Protein AF-A0A1A8P4X5-F1 (afdb_monomer_lite)

Sequence (145 aa):
FTAIAEVLFGVREQLQNLQDQNNKYSSWDPSKLSASIAELNKFVLSLITKLLTNSLVVEKQPIMLNLPHRPLILKTMVRFKVTVRFLANLPVFNGLLKVKPVFDKDVEEAKPVSGFRLFDFTSDNSKVLDVDTPDGGLKAQFEHM

Organism: NCBI:txid451742

Radius of gyration: 22.05 Å; chains: 1; bounding box: 55×29×62 Å

pLDDT: mean 90.14, std 8.8, range [58.5, 98.44]

Structure (mmCIF, N/CA/C/O backbone):
data_AF-A0A1A8P4X5-F1
#
_entry.id   AF-A0A1A8P4X5-F1
#
loop_
_atom_site.group_PDB
_atom_site.id
_atom_site.type_symbol
_atom_site.label_atom_id
_atom_site.label_alt_id
_atom_site.label_comp_id
_atom_site.label_asym_id
_atom_site.label_entity_id
_atom_site.label_seq_id
_atom_site.pdbx_PDB_ins_code
_atom_site.Cartn_x
_atom_site.Cartn_y
_atom_site.Cartn_z
_atom_site.occupancy
_atom_site.B_iso_or_equiv
_atom_site.auth_seq_id
_atom_site.auth_comp_id
_atom_site.auth_asym_id
_atom_site.auth_atom_id
_atom_site.pdbx_PDB_model_num
ATOM 1 N N . PHE A 1 1 ? 1.096 -8.931 -6.912 1.00 95.69 1 PHE A N 1
ATOM 2 C CA . PHE A 1 1 ? 1.458 -7.506 -6.770 1.00 95.69 1 PHE A CA 1
ATOM 3 C C . PHE A 1 1 ? 2.964 -7.305 -6.839 1.00 95.69 1 PHE A C 1
ATOM 5 O O . PHE A 1 1 ? 3.395 -6.783 -7.855 1.00 95.69 1 PHE A O 1
ATOM 12 N N . THR A 1 2 ? 3.759 -7.777 -5.869 1.00 96.44 2 THR A N 1
ATOM 13 C CA . THR A 1 2 ? 5.234 -7.619 -5.865 1.00 96.44 2 THR A CA 1
ATOM 14 C C . THR A 1 2 ? 5.916 -8.011 -7.178 1.00 96.44 2 THR A C 1
ATOM 16 O O . THR A 1 2 ? 6.513 -7.147 -7.801 1.00 96.44 2 THR A O 1
ATOM 19 N N . ALA A 1 3 ? 5.733 -9.245 -7.665 1.00 97.50 3 ALA A N 1
ATOM 20 C CA . ALA A 1 3 ? 6.374 -9.701 -8.906 1.00 97.50 3 ALA A CA 1
ATOM 21 C C . ALA A 1 3 ? 6.054 -8.814 -10.127 1.00 97.50 3 ALA A C 1
ATOM 23 O O . ALA A 1 3 ? 6.915 -8.525 -10.949 1.00 97.50 3 ALA A O 1
ATOM 24 N N . ILE A 1 4 ? 4.812 -8.326 -10.235 1.00 97.81 4 ILE A N 1
ATOM 25 C CA . ILE A 1 4 ? 4.415 -7.414 -11.319 1.00 97.81 4 ILE A CA 1
ATOM 26 C C . ILE A 1 4 ? 5.093 -6.050 -11.140 1.00 97.81 4 ILE A C 1
ATOM 28 O O . ILE A 1 4 ? 5.515 -5.450 -12.124 1.00 97.81 4 ILE A O 1
ATOM 32 N N . ALA A 1 5 ? 5.217 -5.564 -9.900 1.00 97.56 5 ALA A N 1
ATOM 33 C CA . ALA A 1 5 ? 5.927 -4.323 -9.615 1.00 97.56 5 ALA A CA 1
ATOM 34 C C . ALA A 1 5 ? 7.391 -4.427 -10.059 1.00 97.56 5 ALA A C 1
ATOM 36 O O . ALA A 1 5 ? 7.854 -3.554 -10.784 1.00 97.56 5 ALA A O 1
ATOM 37 N N . GLU A 1 6 ? 8.083 -5.510 -9.694 1.00 97.56 6 GLU A N 1
ATOM 38 C CA . GLU A 1 6 ? 9.477 -5.772 -10.086 1.00 97.56 6 GLU A CA 1
ATOM 39 C C . GLU A 1 6 ? 9.642 -5.759 -11.605 1.00 97.56 6 GLU A C 1
ATOM 41 O O . GLU A 1 6 ? 10.503 -5.050 -12.121 1.00 97.56 6 GLU A O 1
ATOM 46 N N . VAL A 1 7 ? 8.766 -6.463 -12.330 1.00 98.12 7 VAL A N 1
ATOM 47 C CA . VAL A 1 7 ? 8.783 -6.479 -13.799 1.00 98.12 7 VAL A CA 1
ATOM 48 C C . VAL A 1 7 ? 8.578 -5.077 -14.372 1.00 98.12 7 VAL A C 1
ATOM 50 O O . VAL A 1 7 ? 9.333 -4.664 -15.245 1.00 98.12 7 VAL A O 1
ATOM 53 N N . LEU A 1 8 ? 7.593 -4.315 -13.889 1.00 97.94 8 LEU A N 1
ATOM 54 C CA . LEU A 1 8 ? 7.329 -2.968 -14.405 1.00 97.94 8 LEU A CA 1
ATOM 55 C C . LEU A 1 8 ? 8.476 -1.990 -14.111 1.00 97.94 8 LEU A C 1
ATOM 57 O O . LEU A 1 8 ? 8.815 -1.175 -14.970 1.00 97.94 8 LEU A O 1
ATOM 61 N N . PHE A 1 9 ? 9.090 -2.073 -12.927 1.00 96.94 9 PHE A N 1
ATOM 62 C CA . PHE A 1 9 ? 10.276 -1.280 -12.601 1.00 96.94 9 PHE A CA 1
ATOM 63 C C . PHE A 1 9 ? 11.475 -1.677 -13.470 1.00 96.94 9 PHE A C 1
ATOM 65 O O . PHE A 1 9 ? 12.154 -0.788 -13.981 1.00 96.94 9 PHE A O 1
ATOM 72 N N . GLY A 1 10 ? 11.677 -2.974 -13.722 1.00 97.50 10 GLY A N 1
ATOM 73 C CA . GLY A 1 10 ? 12.708 -3.467 -14.638 1.00 97.50 10 GLY A CA 1
ATOM 74 C C . GLY A 1 10 ? 12.493 -2.998 -16.080 1.00 97.50 10 GLY A C 1
ATOM 75 O O . GLY A 1 10 ? 13.418 -2.499 -16.712 1.00 97.50 10 GLY A O 1
ATOM 76 N N . VAL A 1 11 ? 11.258 -3.052 -16.592 1.00 97.94 11 VAL A N 1
ATOM 77 C CA . VAL A 1 11 ? 10.924 -2.516 -17.926 1.00 97.94 11 VAL A CA 1
ATOM 78 C C . VAL A 1 11 ? 11.218 -1.016 -18.000 1.00 97.94 11 VAL A C 1
ATOM 80 O O . VAL A 1 11 ? 11.767 -0.544 -18.993 1.00 97.94 11 VAL A O 1
ATOM 83 N N . ARG A 1 12 ? 10.899 -0.251 -16.948 1.00 96.44 12 ARG A N 1
ATOM 84 C CA . ARG A 1 12 ? 11.210 1.184 -16.895 1.00 96.44 12 ARG A CA 1
ATOM 85 C C . ARG A 1 12 ? 12.717 1.451 -16.938 1.00 96.44 12 ARG A C 1
ATOM 87 O O . ARG A 1 12 ? 13.143 2.366 -17.636 1.00 96.44 12 ARG A O 1
ATOM 94 N N . GLU A 1 13 ? 13.515 0.668 -16.219 1.00 97.06 13 GLU A N 1
ATOM 95 C CA . GLU A 1 13 ? 14.979 0.761 -16.263 1.00 97.06 13 GLU A CA 1
ATOM 96 C C . GLU A 1 13 ? 15.520 0.428 -17.661 1.00 97.06 13 GLU A C 1
ATOM 98 O O . GLU A 1 13 ? 16.346 1.160 -18.203 1.00 97.06 13 GLU A O 1
ATOM 103 N N . GLN A 1 14 ? 14.999 -0.623 -18.297 1.00 97.44 14 GLN A N 1
ATOM 104 C CA . GLN A 1 14 ? 15.378 -0.990 -19.662 1.00 97.44 14 GLN A CA 1
ATOM 105 C C . GLN A 1 14 ? 15.047 0.112 -20.677 1.00 97.44 14 GLN A C 1
ATOM 107 O O . GLN A 1 14 ? 15.866 0.400 -21.550 1.00 97.44 14 GLN A O 1
ATOM 112 N N . LEU A 1 15 ? 13.885 0.762 -20.553 1.00 96.50 15 LEU A N 1
ATOM 113 C CA . LEU A 1 15 ? 13.508 1.897 -21.402 1.00 96.50 15 LEU A CA 1
ATOM 114 C C . LEU A 1 15 ? 14.420 3.112 -21.185 1.00 96.50 15 LEU A C 1
ATOM 116 O O . LEU A 1 15 ? 14.770 3.780 -22.157 1.00 96.50 15 LEU A O 1
ATOM 120 N N . GLN A 1 16 ? 14.835 3.381 -19.943 1.00 95.31 16 GLN A N 1
ATOM 121 C CA . GLN A 1 16 ? 15.806 4.437 -19.644 1.00 95.31 16 GLN A CA 1
ATOM 122 C C . GLN A 1 16 ? 17.162 4.139 -20.296 1.00 95.31 16 GLN A C 1
ATOM 124 O O . GLN A 1 16 ? 17.694 4.978 -21.019 1.00 95.31 16 GLN A O 1
ATOM 129 N N . ASN A 1 17 ? 17.667 2.914 -20.134 1.00 95.62 17 ASN A N 1
ATOM 130 C CA . ASN A 1 17 ? 18.914 2.483 -20.761 1.00 95.62 17 ASN A CA 1
ATOM 131 C C . ASN A 1 17 ? 18.845 2.597 -22.291 1.00 95.62 17 ASN A C 1
ATOM 133 O O . ASN A 1 17 ? 19.794 3.062 -22.921 1.00 95.62 17 ASN A O 1
ATOM 137 N N . LEU A 1 18 ? 17.717 2.212 -22.898 1.00 93.25 18 LEU A N 1
ATOM 138 C CA . LEU A 1 18 ? 17.504 2.325 -24.340 1.00 93.25 18 LEU A CA 1
ATOM 139 C C . LEU A 1 18 ? 17.513 3.788 -24.810 1.00 93.25 18 LEU A C 1
ATOM 141 O O . LEU A 1 18 ? 18.122 4.087 -25.839 1.00 93.25 18 LEU A O 1
ATOM 145 N N . GLN A 1 19 ? 16.896 4.702 -24.054 1.00 91.62 19 GLN A N 1
ATOM 146 C CA . GLN A 1 19 ? 16.950 6.138 -24.342 1.00 91.62 19 GLN A CA 1
ATOM 147 C C . GLN A 1 19 ? 18.388 6.664 -24.286 1.00 91.62 19 GLN A C 1
ATOM 149 O O . GLN A 1 19 ? 18.807 7.400 -25.180 1.00 91.62 19 GLN A O 1
ATOM 154 N N . ASP A 1 20 ? 19.154 6.266 -23.271 1.00 91.88 20 ASP A N 1
ATOM 155 C CA . ASP A 1 20 ? 20.534 6.716 -23.087 1.00 91.88 20 ASP A CA 1
ATOM 156 C C . ASP A 1 20 ? 21.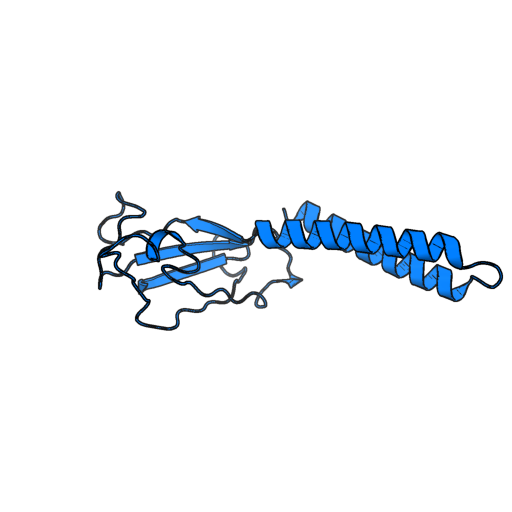440 6.222 -24.226 1.00 91.88 20 ASP A C 1
ATOM 158 O O . ASP A 1 20 ? 22.250 6.987 -24.756 1.00 91.88 20 ASP A O 1
ATOM 162 N N . GLN A 1 21 ? 21.258 4.974 -24.681 1.00 90.12 21 GLN A N 1
ATOM 163 C CA . GLN A 1 21 ? 21.946 4.465 -25.874 1.00 90.12 21 GLN A CA 1
ATOM 164 C C . GLN A 1 21 ? 21.523 5.219 -27.140 1.00 90.12 21 GLN A C 1
ATOM 166 O O . GLN A 1 21 ? 22.378 5.615 -27.933 1.00 90.12 21 GLN A O 1
ATOM 171 N N . ASN A 1 22 ? 20.222 5.461 -27.325 1.00 87.81 22 ASN A N 1
ATOM 172 C CA . ASN A 1 22 ? 19.716 6.201 -28.479 1.00 87.81 22 ASN A CA 1
ATOM 173 C C . ASN A 1 22 ? 20.331 7.607 -28.551 1.00 87.81 22 ASN A C 1
ATOM 175 O O . ASN A 1 22 ? 20.780 8.025 -29.616 1.00 87.81 22 ASN A O 1
ATOM 179 N N . ASN A 1 23 ? 20.427 8.301 -27.416 1.00 86.38 23 ASN A N 1
ATOM 180 C CA . ASN A 1 23 ? 21.047 9.623 -27.325 1.00 86.38 23 ASN A CA 1
ATOM 181 C C . ASN A 1 23 ? 22.553 9.590 -27.636 1.00 86.38 23 ASN A C 1
ATOM 183 O O . ASN A 1 23 ? 23.083 10.536 -28.211 1.00 86.38 23 ASN A O 1
ATOM 187 N N . LYS A 1 24 ? 23.247 8.505 -27.270 1.00 87.38 24 LYS A N 1
ATOM 188 C CA . LYS A 1 24 ? 24.695 8.356 -27.469 1.00 87.38 24 LYS A CA 1
ATOM 189 C C . LYS A 1 24 ? 25.089 8.056 -28.920 1.00 87.38 24 LYS A C 1
ATOM 191 O O . LYS A 1 24 ? 26.165 8.473 -29.341 1.00 87.38 24 LYS A O 1
ATOM 196 N N . TYR A 1 25 ? 24.256 7.329 -29.666 1.00 80.94 25 TYR A N 1
ATOM 197 C CA . TYR A 1 25 ? 24.609 6.811 -30.998 1.00 80.94 25 TYR A CA 1
ATOM 198 C C . TYR A 1 25 ? 23.802 7.408 -32.161 1.00 80.94 25 TYR A C 1
ATOM 200 O O . TYR A 1 25 ? 24.142 7.163 -33.318 1.00 80.94 25 TYR A O 1
ATOM 208 N N . SER A 1 26 ? 22.760 8.202 -31.903 1.00 68.88 26 SER A N 1
ATOM 209 C CA . SER A 1 26 ? 21.945 8.776 -32.980 1.00 68.88 26 SER A CA 1
ATOM 210 C C . SER A 1 26 ? 22.587 10.020 -33.591 1.00 68.88 26 SER A C 1
ATOM 212 O O . SER A 1 26 ? 22.397 11.129 -33.101 1.00 68.88 26 SER A O 1
ATOM 214 N N . SER A 1 27 ? 23.311 9.842 -34.697 1.00 58.75 27 SER A N 1
ATOM 215 C CA . SER A 1 27 ? 23.886 10.940 -35.487 1.00 58.75 27 SER A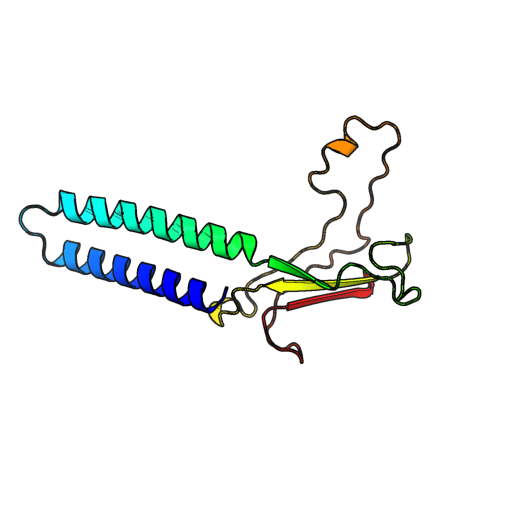 CA 1
ATOM 216 C C . SER A 1 27 ? 23.022 11.397 -36.675 1.00 58.75 27 SER A C 1
ATOM 218 O O . SER A 1 27 ? 23.371 12.400 -37.292 1.00 58.75 27 SER A O 1
ATOM 220 N N . TRP A 1 28 ? 21.916 10.707 -37.015 1.00 58.50 28 TRP A N 1
ATOM 221 C CA . TRP A 1 28 ? 21.221 10.945 -38.299 1.00 58.50 28 TRP A CA 1
ATOM 222 C C . TRP A 1 28 ? 19.676 11.032 -38.275 1.00 58.50 28 TRP A C 1
ATOM 224 O O . TRP A 1 28 ? 19.133 11.814 -39.045 1.00 58.50 28 TRP A O 1
ATOM 234 N N . ASP A 1 29 ? 18.941 10.321 -37.403 1.00 61.12 29 ASP A N 1
ATOM 235 C CA . ASP A 1 29 ? 17.479 10.530 -37.222 1.00 61.12 29 ASP A CA 1
ATOM 236 C C . ASP A 1 29 ? 16.960 9.954 -35.878 1.00 61.12 29 ASP A C 1
ATOM 238 O O . ASP A 1 29 ? 16.367 8.874 -35.836 1.00 61.12 29 ASP A O 1
ATOM 242 N N . PRO A 1 30 ? 17.189 10.642 -34.744 1.00 62.88 30 PRO A N 1
ATOM 243 C CA . PRO A 1 30 ? 16.764 10.180 -33.416 1.00 62.88 30 PRO A CA 1
ATOM 244 C C . PRO A 1 30 ? 15.243 10.221 -33.170 1.00 62.88 30 PRO A C 1
ATOM 246 O O . PRO A 1 30 ? 14.785 9.799 -32.104 1.00 62.88 30 PRO A O 1
ATOM 249 N N . SER A 1 31 ? 14.446 10.770 -34.093 1.00 69.44 31 SER A N 1
ATOM 250 C CA . SER A 1 31 ? 13.106 11.283 -33.776 1.00 69.44 31 SER A CA 1
ATOM 251 C C . SER A 1 31 ? 12.060 10.192 -33.505 1.00 69.44 31 SER A C 1
ATOM 253 O O . SER A 1 31 ? 11.319 10.279 -32.525 1.00 69.44 31 SER A O 1
ATOM 255 N N . LYS A 1 32 ? 12.016 9.133 -34.326 1.00 79.94 32 LYS A N 1
ATOM 256 C CA . LYS A 1 32 ? 10.969 8.095 -34.244 1.00 79.94 32 LYS A CA 1
ATOM 257 C C . LYS A 1 32 ? 11.144 7.159 -33.051 1.00 79.94 32 LYS A C 1
ATOM 259 O O . LYS A 1 32 ? 10.184 6.920 -32.325 1.00 79.94 32 LYS A O 1
ATOM 264 N N . LEU A 1 33 ? 12.362 6.660 -32.820 1.00 85.38 33 LEU A N 1
ATOM 265 C CA . LEU A 1 33 ? 12.640 5.759 -31.696 1.00 85.38 33 LEU A CA 1
ATOM 266 C C . LEU A 1 33 ? 12.475 6.482 -30.354 1.00 85.38 33 LEU A C 1
ATOM 268 O O . LEU A 1 33 ? 11.843 5.944 -29.450 1.00 85.38 33 LEU A O 1
ATOM 272 N N . SER A 1 34 ? 12.958 7.723 -30.249 1.00 87.75 34 SER A N 1
ATOM 273 C CA . SER A 1 34 ? 12.766 8.551 -29.051 1.00 87.75 34 SER A CA 1
ATOM 274 C C . SER A 1 34 ? 11.277 8.781 -28.747 1.00 87.75 34 SER A C 1
ATOM 276 O O . SER A 1 34 ? 10.847 8.632 -27.603 1.00 87.75 34 SER A O 1
ATOM 278 N N . ALA A 1 35 ? 10.455 9.050 -29.771 1.00 89.12 35 ALA A N 1
ATOM 279 C CA . ALA A 1 35 ? 9.008 9.190 -29.604 1.00 89.12 35 ALA A CA 1
ATOM 280 C C . ALA A 1 35 ? 8.345 7.894 -29.097 1.00 89.12 35 ALA A C 1
ATOM 282 O O . ALA A 1 35 ? 7.552 7.941 -28.156 1.00 89.12 35 ALA A O 1
ATOM 283 N N . SER A 1 36 ? 8.708 6.734 -29.656 1.00 91.62 36 SER A N 1
ATOM 284 C CA . SER A 1 36 ? 8.202 5.436 -29.189 1.00 91.62 36 SER A CA 1
ATOM 285 C C . SER A 1 36 ? 8.637 5.114 -27.756 1.00 91.62 36 SER A C 1
ATOM 287 O O . SER A 1 36 ? 7.828 4.640 -26.961 1.00 91.62 36 SER A O 1
ATOM 289 N N . ILE A 1 37 ? 9.890 5.405 -27.387 1.00 93.38 37 ILE A N 1
ATOM 290 C CA . ILE A 1 37 ? 10.383 5.220 -26.014 1.00 93.38 37 ILE A CA 1
ATOM 291 C C . ILE A 1 37 ? 9.605 6.111 -25.041 1.00 93.38 37 ILE A C 1
ATOM 293 O O . ILE A 1 37 ? 9.216 5.656 -23.964 1.00 93.38 37 ILE A O 1
ATOM 297 N N . ALA A 1 38 ? 9.334 7.364 -25.412 1.00 93.50 38 ALA A N 1
ATOM 298 C CA . ALA A 1 38 ? 8.539 8.276 -24.596 1.00 93.50 38 ALA A CA 1
ATOM 299 C C . ALA A 1 38 ? 7.099 7.766 -24.385 1.00 93.50 38 ALA A C 1
ATOM 301 O O . ALA A 1 38 ? 6.585 7.815 -23.263 1.00 93.50 38 ALA A O 1
ATOM 302 N N . GLU A 1 39 ? 6.459 7.234 -25.429 1.00 95.75 39 GLU A N 1
ATOM 303 C CA . GLU A 1 39 ? 5.117 6.648 -25.341 1.00 95.75 39 GLU A CA 1
ATOM 304 C C . GLU A 1 39 ? 5.089 5.409 -24.432 1.00 95.75 39 GLU A C 1
ATOM 306 O O . GLU A 1 39 ? 4.259 5.324 -23.520 1.00 95.75 39 GLU A O 1
ATOM 311 N N . LEU A 1 40 ? 6.043 4.489 -24.611 1.00 96.94 40 LEU A N 1
ATOM 312 C CA . LEU A 1 40 ? 6.180 3.302 -23.765 1.00 96.94 40 LEU A CA 1
ATOM 313 C C . LEU A 1 40 ? 6.447 3.677 -22.306 1.00 96.94 40 LEU A C 1
ATOM 315 O O . LEU A 1 40 ? 5.814 3.124 -21.407 1.00 96.94 40 LEU A O 1
ATOM 319 N N . ASN A 1 41 ? 7.312 4.663 -22.057 1.00 96.38 41 ASN A N 1
ATOM 320 C CA . ASN A 1 41 ? 7.567 5.171 -20.711 1.00 96.38 41 ASN A CA 1
ATOM 321 C C . ASN A 1 41 ? 6.290 5.702 -20.060 1.00 96.38 41 ASN A C 1
ATOM 323 O O . ASN A 1 41 ? 6.007 5.364 -18.910 1.00 96.38 41 ASN A O 1
ATOM 327 N N . LYS A 1 42 ? 5.486 6.486 -20.789 1.00 97.31 42 LYS A N 1
ATOM 328 C CA . LYS A 1 42 ? 4.198 6.993 -20.294 1.00 97.31 42 LYS A CA 1
ATOM 329 C C . LYS A 1 42 ? 3.237 5.852 -19.954 1.00 97.31 42 LYS A C 1
ATOM 331 O O . LYS A 1 42 ? 2.574 5.898 -18.915 1.00 97.31 42 LYS A O 1
ATOM 336 N N . PHE A 1 43 ? 3.169 4.828 -20.801 1.00 97.88 43 PHE A N 1
ATOM 337 C CA . PHE A 1 43 ? 2.320 3.661 -20.573 1.00 97.88 43 PHE A CA 1
ATOM 338 C C . PHE A 1 43 ? 2.759 2.863 -19.337 1.00 97.88 43 PHE A C 1
ATOM 340 O O . PHE A 1 43 ? 1.944 2.605 -18.450 1.00 97.88 43 PHE A O 1
ATOM 347 N N . VAL A 1 44 ? 4.052 2.549 -19.225 1.00 98.06 44 VAL A N 1
ATOM 348 C CA . VAL A 1 44 ? 4.630 1.833 -18.076 1.00 98.06 44 VAL A CA 1
ATOM 349 C C . VAL A 1 44 ? 4.429 2.618 -16.782 1.00 98.06 44 VAL A C 1
ATOM 351 O O . VAL A 1 44 ? 3.998 2.040 -15.786 1.00 98.06 44 VAL A O 1
ATOM 354 N N . LEU A 1 45 ? 4.642 3.939 -16.792 1.00 97.88 45 LEU A N 1
ATOM 355 C CA . LEU A 1 45 ? 4.343 4.801 -15.645 1.00 97.88 45 LEU A CA 1
ATOM 356 C C . LEU A 1 45 ? 2.871 4.712 -15.236 1.00 97.88 45 LEU A C 1
ATOM 358 O O . LEU A 1 45 ? 2.588 4.562 -14.052 1.00 97.88 45 LEU A O 1
ATOM 362 N N . SER A 1 46 ? 1.938 4.731 -16.193 1.00 98.31 46 SER A N 1
ATOM 363 C CA . SER A 1 46 ? 0.510 4.561 -15.895 1.00 98.31 46 SER A CA 1
ATOM 364 C C . SER A 1 46 ? 0.221 3.221 -15.211 1.00 98.31 46 SER A C 1
ATOM 366 O O . SER A 1 46 ? -0.545 3.177 -14.247 1.00 98.31 46 SER A O 1
ATOM 368 N N . LEU A 1 47 ? 0.850 2.133 -15.669 1.00 98.44 47 LEU A N 1
ATOM 369 C CA . LEU A 1 47 ? 0.705 0.813 -15.054 1.00 98.44 47 LEU A CA 1
ATOM 370 C C . LEU A 1 47 ? 1.302 0.761 -13.645 1.00 98.44 47 LEU A C 1
ATOM 372 O O . LEU A 1 47 ? 0.646 0.246 -12.742 1.00 98.44 47 LEU A O 1
ATOM 376 N N . ILE A 1 48 ? 2.491 1.335 -13.434 1.00 98.06 48 ILE A N 1
ATOM 377 C CA . ILE A 1 48 ? 3.115 1.436 -12.107 1.00 98.06 48 ILE A CA 1
ATOM 378 C C . ILE A 1 48 ? 2.205 2.230 -11.167 1.00 98.06 48 ILE A C 1
ATOM 380 O O . ILE A 1 48 ? 1.885 1.753 -10.081 1.00 98.06 48 ILE A O 1
ATOM 384 N N . THR A 1 49 ? 1.719 3.401 -11.586 1.00 97.75 49 THR A N 1
ATOM 385 C CA . THR A 1 49 ? 0.806 4.218 -10.776 1.00 97.75 49 THR A CA 1
ATOM 386 C C . THR A 1 49 ? -0.454 3.441 -10.408 1.00 97.75 49 THR A C 1
ATOM 388 O O . THR A 1 49 ? -0.828 3.412 -9.236 1.00 97.75 49 THR A O 1
ATOM 391 N N . LYS A 1 50 ? -1.092 2.760 -11.368 1.00 98.19 50 LYS A N 1
ATOM 392 C CA . LYS A 1 50 ? -2.275 1.925 -11.101 1.00 98.19 50 LYS A CA 1
ATOM 393 C C . LYS A 1 50 ? -1.958 0.784 -10.139 1.00 98.19 50 LYS A C 1
ATOM 395 O O . LYS A 1 50 ? -2.720 0.551 -9.207 1.00 98.19 50 LYS A O 1
ATOM 400 N N . LEU A 1 51 ? -0.839 0.091 -10.323 1.00 98.19 51 LEU A N 1
ATOM 401 C CA . LEU A 1 51 ? -0.442 -1.003 -9.444 1.00 98.19 51 LEU A CA 1
ATOM 402 C C . LEU A 1 51 ? -0.239 -0.509 -8.008 1.00 98.19 51 LEU A C 1
ATOM 404 O O . LEU A 1 51 ? -0.804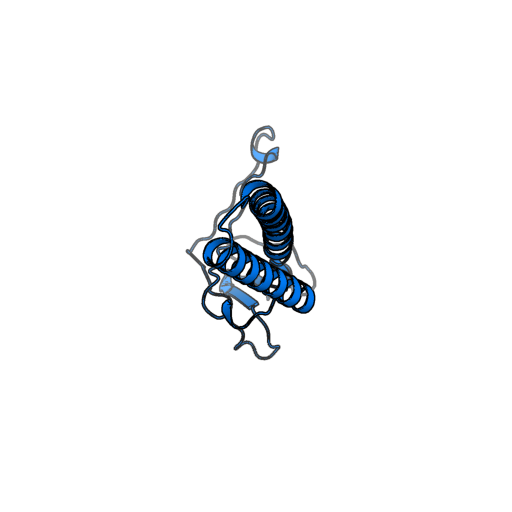 -1.090 -7.085 1.00 98.19 51 LEU A O 1
ATOM 408 N N . LEU A 1 52 ? 0.536 0.562 -7.814 1.00 96.75 52 LEU A N 1
ATOM 409 C CA . LEU A 1 52 ? 0.861 1.089 -6.487 1.00 96.75 52 LEU A CA 1
ATOM 410 C C . LEU A 1 52 ? -0.371 1.677 -5.786 1.00 96.75 52 LEU A C 1
ATOM 412 O O . LEU A 1 52 ? -0.585 1.402 -4.609 1.00 96.75 52 LEU A O 1
ATOM 416 N N . THR A 1 53 ? -1.224 2.414 -6.504 1.00 96.38 53 THR A N 1
ATOM 417 C CA . THR A 1 53 ? -2.466 2.976 -5.934 1.00 96.38 53 THR A CA 1
ATOM 418 C C . THR A 1 53 ? -3.453 1.897 -5.487 1.00 96.38 53 THR A C 1
ATOM 420 O O . THR A 1 53 ? -4.110 2.070 -4.468 1.00 96.38 53 THR A O 1
ATOM 423 N N . ASN A 1 54 ? -3.500 0.752 -6.176 1.00 97.31 54 ASN A N 1
ATOM 424 C CA . ASN A 1 54 ? -4.332 -0.395 -5.793 1.00 97.31 54 ASN A CA 1
ATOM 425 C C . ASN A 1 54 ? -3.625 -1.383 -4.844 1.00 97.31 54 ASN A C 1
ATOM 427 O O . ASN A 1 54 ? -4.186 -2.423 -4.509 1.00 97.31 54 ASN A O 1
ATOM 431 N N . SER A 1 55 ? -2.385 -1.101 -4.429 1.00 97.00 55 SER A N 1
ATOM 432 C CA . SER A 1 55 ? -1.614 -2.002 -3.561 1.00 97.00 55 SER A CA 1
ATOM 433 C C . SER A 1 55 ? -1.876 -1.780 -2.073 1.00 97.00 55 SER A C 1
ATOM 435 O O . SER A 1 55 ? -1.547 -2.663 -1.284 1.00 97.00 55 SER A O 1
ATOM 437 N N . LEU A 1 56 ? -2.430 -0.634 -1.667 1.00 96.62 56 LEU A N 1
ATOM 438 C CA . LEU A 1 56 ? -2.772 -0.378 -0.269 1.00 96.62 56 LEU A CA 1
ATOM 439 C C . LEU A 1 56 ? -4.148 -0.967 0.049 1.00 96.62 56 LEU A C 1
ATOM 441 O O . LEU A 1 56 ? -5.154 -0.541 -0.510 1.00 96.62 56 LEU A O 1
ATOM 445 N N . VAL A 1 57 ? -4.189 -1.926 0.971 1.00 97.12 57 VAL A N 1
ATOM 446 C CA . VAL A 1 57 ? -5.421 -2.617 1.369 1.00 97.12 57 VAL A CA 1
ATOM 447 C C . VAL A 1 57 ? -5.589 -2.636 2.884 1.00 97.12 57 VAL A C 1
ATOM 449 O O . VAL A 1 57 ? -4.615 -2.588 3.639 1.00 97.12 57 VAL A O 1
ATOM 452 N N . VAL A 1 58 ? -6.836 -2.756 3.337 1.00 97.12 58 VAL A N 1
ATOM 453 C CA . VAL A 1 58 ? -7.162 -3.059 4.735 1.00 97.12 58 VAL A CA 1
ATOM 454 C C . VAL A 1 58 ? -7.084 -4.576 4.919 1.00 97.12 58 VAL A C 1
ATOM 456 O O . VAL A 1 58 ? -7.969 -5.303 4.477 1.00 97.12 58 VAL A O 1
ATOM 459 N N . GLU A 1 59 ? -6.010 -5.062 5.546 1.00 95.50 59 GLU A N 1
ATOM 460 C CA . GLU A 1 59 ? -5.801 -6.495 5.812 1.00 95.50 59 GLU A CA 1
ATOM 461 C C . GLU A 1 59 ? -6.683 -6.984 6.970 1.00 95.50 59 GLU A C 1
ATOM 463 O O . GLU A 1 59 ? -7.258 -8.068 6.897 1.00 95.50 59 GLU A O 1
ATOM 468 N N . LYS A 1 60 ? -6.825 -6.176 8.032 1.00 94.88 60 LYS A N 1
ATOM 469 C CA . LYS A 1 60 ? -7.742 -6.446 9.152 1.00 94.88 60 LYS A CA 1
ATOM 470 C C . LYS A 1 60 ? -8.651 -5.245 9.352 1.00 94.88 60 LYS A C 1
ATOM 472 O O . LYS A 1 60 ? -8.165 -4.155 9.650 1.00 94.88 60 LYS A O 1
ATOM 477 N N . GLN A 1 61 ? -9.955 -5.466 9.193 1.00 96.94 61 GLN A N 1
ATOM 478 C CA . GLN A 1 61 ? -10.981 -4.433 9.331 1.00 96.94 61 GLN A CA 1
ATOM 479 C C . GLN A 1 61 ? -11.027 -3.846 10.755 1.00 96.94 61 GLN A C 1
ATOM 481 O O . GLN A 1 61 ? -10.672 -4.552 11.706 1.00 96.94 61 GLN A O 1
ATOM 486 N N . PRO A 1 62 ? -11.486 -2.588 10.921 1.00 96.50 62 PRO A N 1
ATOM 487 C CA . PRO A 1 62 ? -11.689 -1.971 12.228 1.00 96.50 62 PRO A CA 1
ATOM 488 C C . PRO A 1 62 ? -12.493 -2.856 13.185 1.00 96.50 62 PRO A C 1
ATOM 490 O O . PRO A 1 62 ? -13.592 -3.308 12.854 1.00 96.50 62 PRO A O 1
ATOM 493 N N . ILE A 1 63 ? -11.950 -3.103 14.379 1.00 96.50 63 ILE A N 1
ATOM 494 C CA . ILE A 1 63 ? -12.595 -3.949 15.387 1.00 96.50 63 ILE A CA 1
ATOM 495 C C . ILE A 1 63 ? -12.255 -3.525 16.818 1.00 96.50 63 ILE A C 1
ATOM 497 O O . ILE A 1 63 ? -11.092 -3.278 17.149 1.00 96.50 63 ILE A O 1
ATOM 501 N N . MET A 1 64 ? -13.270 -3.467 17.684 1.00 96.12 64 MET A N 1
ATOM 502 C CA . MET A 1 64 ? -13.088 -3.203 19.114 1.00 96.12 64 MET A CA 1
ATOM 503 C C . MET A 1 64 ? -12.615 -4.461 19.851 1.00 96.12 64 MET A C 1
ATOM 505 O O . MET A 1 64 ? -13.134 -5.556 19.633 1.00 96.12 64 MET A O 1
ATOM 509 N N . LEU A 1 65 ? -11.658 -4.307 20.772 1.00 88.31 65 LEU A N 1
ATOM 510 C CA . LEU A 1 65 ? -11.072 -5.439 21.509 1.00 88.31 65 LEU A CA 1
ATOM 511 C C . LEU A 1 65 ? -12.085 -6.169 22.402 1.00 88.31 65 LEU A C 1
ATOM 513 O O . LEU A 1 65 ? -12.001 -7.382 22.566 1.00 88.31 65 LEU A O 1
ATOM 517 N N . ASN A 1 66 ? -13.054 -5.440 22.956 1.00 89.81 66 ASN A N 1
ATOM 518 C CA . ASN A 1 66 ? -14.102 -5.992 23.816 1.00 89.81 66 ASN A CA 1
ATOM 519 C C . ASN A 1 66 ? -15.261 -6.649 23.041 1.00 89.81 66 ASN A C 1
ATOM 521 O O . ASN A 1 66 ? -16.136 -7.245 23.664 1.00 89.81 66 ASN A O 1
ATOM 525 N N . LEU A 1 67 ? -15.290 -6.543 21.706 1.00 91.06 67 LEU A N 1
ATOM 526 C CA . LEU A 1 67 ? -16.353 -7.079 20.849 1.00 91.06 67 LEU A CA 1
ATOM 527 C C . LEU A 1 67 ? -15.768 -7.761 19.591 1.00 91.06 67 LEU A C 1
ATOM 529 O O . LEU A 1 67 ? -16.057 -7.354 18.464 1.00 91.06 67 LEU A O 1
ATOM 533 N N . PRO A 1 68 ? -14.981 -8.843 19.752 1.00 88.88 68 PRO A N 1
ATOM 534 C CA . PRO A 1 68 ? -14.241 -9.479 18.655 1.00 88.88 68 PRO A CA 1
ATOM 535 C C . PRO A 1 68 ? -15.122 -10.171 17.597 1.00 88.88 68 PRO A C 1
ATOM 537 O O . PRO A 1 68 ? -14.635 -10.526 16.529 1.00 88.88 68 PRO A O 1
ATOM 540 N N . HIS A 1 69 ? -16.417 -10.357 17.862 1.00 92.50 69 HIS A N 1
ATOM 541 C CA . HIS A 1 69 ? -17.378 -10.934 16.909 1.00 92.50 69 HIS A CA 1
ATOM 542 C C . HIS A 1 69 ? -18.155 -9.875 16.110 1.00 92.50 69 HIS A C 1
ATOM 544 O O . HIS A 1 69 ? -19.079 -10.215 15.375 1.00 92.50 69 HIS A O 1
ATOM 550 N N . ARG A 1 70 ? -17.829 -8.586 16.278 1.00 93.25 70 ARG A N 1
ATOM 551 C CA . ARG A 1 70 ? -18.535 -7.462 15.642 1.00 93.25 70 ARG A CA 1
ATOM 552 C C . ARG A 1 70 ? -17.554 -6.496 14.961 1.00 93.25 70 ARG A C 1
ATOM 554 O O . ARG A 1 70 ? -17.388 -5.372 15.436 1.00 93.25 70 ARG A O 1
ATOM 561 N N . PRO A 1 71 ? -16.883 -6.912 13.871 1.00 95.00 71 PRO A N 1
ATOM 562 C CA . PRO A 1 71 ? -16.075 -5.992 13.072 1.00 95.00 71 PRO A CA 1
ATOM 563 C C . PRO A 1 71 ? -16.950 -4.883 12.471 1.00 95.00 71 PRO A C 1
ATOM 565 O O . PRO A 1 71 ? -18.157 -5.061 12.311 1.00 95.00 71 PRO A O 1
ATOM 568 N N . LEU A 1 72 ? -16.336 -3.745 12.134 1.00 96.31 72 LEU A N 1
ATOM 569 C CA . LEU A 1 72 ? -16.970 -2.563 11.524 1.00 96.31 72 LEU A CA 1
ATOM 570 C C . LEU A 1 72 ? -18.008 -1.831 12.392 1.00 96.31 72 LEU A C 1
ATOM 572 O O . LEU A 1 72 ? -18.504 -0.782 11.991 1.00 96.31 72 LEU A O 1
ATOM 576 N N . ILE A 1 73 ? -18.309 -2.327 13.593 1.00 95.44 73 ILE A N 1
ATOM 577 C CA . ILE A 1 73 ? -19.113 -1.612 14.585 1.00 95.44 73 ILE A CA 1
ATOM 578 C C . ILE A 1 73 ? -18.153 -0.974 15.582 1.00 95.44 73 ILE A C 1
ATOM 580 O O . ILE A 1 73 ? -17.421 -1.678 16.276 1.00 95.44 73 ILE A O 1
ATOM 584 N N . LEU A 1 74 ? -18.170 0.356 15.664 1.00 95.06 74 LEU A N 1
ATOM 585 C CA . LEU A 1 74 ? -17.326 1.135 16.568 1.00 95.06 74 LEU A CA 1
ATOM 586 C C . LEU A 1 74 ? -18.194 1.933 17.542 1.00 95.06 74 LEU A C 1
ATOM 588 O O . LEU A 1 74 ? -19.242 2.466 17.176 1.00 95.06 74 LEU A O 1
ATOM 592 N N . LYS A 1 75 ? -17.748 2.017 18.795 1.00 94.69 75 LYS A N 1
ATOM 593 C CA . LYS A 1 75 ? -18.343 2.875 19.820 1.00 94.69 7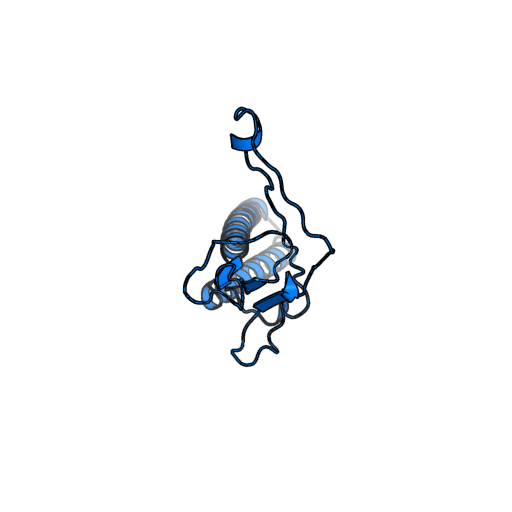5 LYS A CA 1
ATOM 594 C C . LYS A 1 75 ? -17.390 4.034 20.087 1.00 94.69 75 LYS A C 1
ATOM 596 O O . LYS A 1 75 ? -16.200 3.817 20.292 1.00 94.69 75 LYS A O 1
ATOM 601 N N . THR A 1 76 ? -17.915 5.256 20.117 1.00 93.69 76 THR A N 1
ATOM 602 C CA . THR A 1 76 ? -17.132 6.445 20.474 1.00 93.69 76 THR A CA 1
ATOM 603 C C . THR A 1 76 ? -16.446 6.263 21.826 1.00 93.69 76 THR A C 1
ATOM 605 O O . THR A 1 76 ? -16.993 5.632 22.734 1.00 93.69 76 THR A O 1
ATOM 608 N N . MET A 1 77 ? -15.236 6.810 21.957 1.00 89.88 77 MET A N 1
ATOM 609 C CA . MET A 1 77 ? -14.387 6.679 23.151 1.00 89.88 77 MET A CA 1
ATOM 610 C C . MET A 1 77 ? -13.986 5.235 23.515 1.00 89.88 77 MET A C 1
ATOM 612 O O . MET A 1 77 ? -13.411 5.013 24.581 1.00 89.88 77 MET A O 1
ATOM 616 N N . VAL A 1 78 ? -14.263 4.241 22.662 1.00 92.19 78 VAL A N 1
ATOM 617 C CA . VAL A 1 78 ? -13.800 2.861 22.849 1.00 92.19 78 VAL A CA 1
ATOM 618 C C . VAL A 1 78 ? -12.711 2.547 21.841 1.00 92.19 78 VAL A C 1
ATOM 620 O O . VAL A 1 78 ? -12.890 2.709 20.639 1.00 92.19 78 VAL A O 1
ATOM 623 N N . ARG A 1 79 ? -11.599 2.030 22.365 1.00 91.88 79 ARG A N 1
ATOM 624 C CA . ARG A 1 79 ? -10.421 1.692 21.577 1.00 91.88 79 ARG A CA 1
ATOM 625 C C . ARG A 1 79 ? -10.688 0.565 20.587 1.00 91.88 79 ARG A C 1
ATOM 627 O O . ARG A 1 79 ? -11.237 -0.481 20.956 1.00 91.88 79 ARG A O 1
ATOM 634 N N . PHE A 1 80 ? -10.186 0.725 19.372 1.00 94.56 80 PHE A N 1
ATOM 635 C CA . PHE A 1 80 ? -10.218 -0.310 18.345 1.00 94.56 80 PHE A CA 1
ATOM 636 C C . PHE A 1 80 ? -8.857 -0.498 17.669 1.00 94.56 80 PHE A C 1
ATOM 638 O O . PHE A 1 80 ? -7.882 0.205 17.950 1.00 94.56 80 PHE A O 1
ATOM 645 N N . LYS A 1 81 ? -8.770 -1.519 16.814 1.00 94.38 81 LYS A N 1
ATOM 646 C CA . LYS A 1 81 ? -7.592 -1.792 15.988 1.00 94.38 81 LYS A CA 1
ATOM 647 C C . LYS A 1 81 ? -7.964 -1.978 14.526 1.00 94.38 81 LYS A C 1
ATOM 649 O O . LYS A 1 81 ? -9.063 -2.437 14.223 1.00 94.38 81 LYS A O 1
ATOM 654 N N . VAL A 1 82 ? -7.024 -1.663 13.645 1.00 95.44 82 VAL A N 1
ATOM 655 C CA . VAL A 1 82 ? -7.105 -1.869 12.193 1.00 95.44 82 VAL A CA 1
ATOM 656 C C . VAL A 1 82 ? -5.701 -2.165 11.666 1.00 95.44 82 VAL A C 1
ATOM 658 O O . VAL A 1 82 ? -4.716 -1.640 12.186 1.00 95.44 82 VAL A O 1
ATOM 661 N N . THR A 1 83 ? -5.585 -3.010 10.646 1.00 95.12 83 THR A N 1
ATOM 662 C CA . THR A 1 83 ? -4.299 -3.300 9.995 1.00 95.12 83 THR A CA 1
ATOM 663 C C . THR A 1 83 ? -4.406 -3.011 8.514 1.00 95.12 83 THR A C 1
ATOM 665 O O . THR A 1 83 ? -5.295 -3.533 7.842 1.00 95.12 83 THR A O 1
ATOM 668 N N . VAL A 1 84 ? -3.472 -2.215 8.001 1.00 95.81 84 VAL A N 1
ATOM 669 C CA . VAL A 1 84 ? -3.298 -1.992 6.566 1.00 95.81 84 VAL A CA 1
ATOM 670 C C . VAL A 1 84 ? -2.026 -2.672 6.081 1.00 95.81 84 VAL A C 1
ATOM 672 O O . VAL A 1 84 ? -1.061 -2.827 6.834 1.00 95.81 84 VAL A O 1
ATOM 675 N N . ARG A 1 85 ? -2.032 -3.071 4.812 1.00 95.88 85 ARG A N 1
ATOM 676 C CA . ARG A 1 85 ? -0.916 -3.734 4.145 1.00 95.88 85 ARG A CA 1
ATOM 677 C C . ARG A 1 85 ? -0.699 -3.131 2.770 1.00 95.88 85 ARG A C 1
ATOM 679 O O . ARG A 1 85 ? -1.660 -2.864 2.053 1.00 95.88 85 ARG A O 1
ATOM 686 N N . PHE A 1 86 ? 0.561 -2.983 2.387 1.00 96.56 86 PHE A N 1
ATOM 687 C CA . PHE A 1 86 ? 0.945 -2.649 1.026 1.00 96.56 86 PHE A CA 1
ATOM 688 C C . PHE A 1 86 ? 1.419 -3.905 0.289 1.00 96.56 86 PHE A C 1
ATOM 690 O O . PHE A 1 86 ? 2.400 -4.544 0.664 1.00 96.56 86 PHE A O 1
ATOM 697 N N . LEU A 1 87 ? 0.675 -4.306 -0.742 1.00 96.38 87 LEU A N 1
ATOM 698 C CA . LEU A 1 87 ? 0.847 -5.590 -1.430 1.00 96.38 87 LEU A CA 1
ATOM 699 C C . LEU A 1 87 ? 2.056 -5.631 -2.374 1.00 96.38 87 LEU A C 1
ATOM 701 O O . LEU A 1 87 ? 2.537 -6.720 -2.690 1.00 96.38 87 LEU A O 1
ATOM 705 N N . ALA A 1 88 ? 2.542 -4.481 -2.845 1.00 95.69 88 ALA A N 1
ATOM 706 C CA . ALA A 1 88 ? 3.796 -4.383 -3.589 1.00 95.69 88 ALA A CA 1
ATOM 707 C C . ALA A 1 88 ? 4.966 -4.331 -2.594 1.00 95.69 88 ALA A C 1
ATOM 709 O O . ALA A 1 88 ? 5.511 -3.272 -2.299 1.00 95.69 88 ALA A O 1
ATOM 710 N N . ASN A 1 89 ? 5.306 -5.495 -2.040 1.00 93.88 89 ASN A N 1
ATOM 711 C CA . ASN A 1 89 ? 6.287 -5.657 -0.968 1.00 93.88 89 ASN A CA 1
ATOM 712 C C . ASN A 1 89 ? 7.734 -5.578 -1.483 1.00 93.88 89 ASN A C 1
ATOM 714 O O . ASN A 1 89 ? 8.438 -6.585 -1.490 1.00 93.88 89 ASN A O 1
ATOM 718 N N . LEU A 1 90 ? 8.149 -4.406 -1.965 1.00 92.44 90 LEU A N 1
ATOM 719 C CA . LEU A 1 90 ? 9.517 -4.159 -2.422 1.00 92.44 90 LEU A CA 1
ATOM 720 C C . LEU A 1 90 ? 10.369 -3.573 -1.287 1.00 92.44 90 LEU A C 1
ATOM 722 O O . LEU A 1 90 ? 9.893 -2.659 -0.610 1.00 92.44 90 LEU A O 1
ATOM 726 N N . PRO A 1 91 ? 11.639 -3.997 -1.125 1.00 89.81 91 PRO A N 1
ATOM 727 C CA . PRO A 1 91 ? 12.532 -3.466 -0.091 1.00 89.81 91 PRO A CA 1
ATOM 728 C C . PRO A 1 91 ? 12.687 -1.944 -0.132 1.00 89.81 91 PRO A C 1
ATOM 730 O O . PRO A 1 91 ? 12.792 -1.309 0.910 1.00 89.81 91 PRO A O 1
ATOM 733 N N . VAL A 1 92 ? 12.629 -1.353 -1.332 1.00 90.38 92 VAL A N 1
ATOM 734 C CA . VAL A 1 92 ? 12.719 0.101 -1.530 1.00 90.38 92 VAL A CA 1
ATOM 735 C C . VAL A 1 92 ? 11.632 0.874 -0.784 1.00 90.38 92 VAL A C 1
ATOM 737 O O . VAL A 1 92 ? 11.848 2.028 -0.458 1.00 90.38 92 VAL A O 1
ATOM 740 N N . PHE A 1 93 ? 10.477 0.272 -0.493 1.00 92.25 93 PHE A N 1
ATOM 741 C CA . PHE A 1 93 ? 9.389 0.951 0.215 1.00 92.25 93 PHE A CA 1
ATOM 742 C C . PHE A 1 93 ? 9.468 0.823 1.738 1.00 92.25 93 PHE A C 1
ATOM 744 O O . PHE A 1 93 ? 8.677 1.472 2.429 1.00 92.25 93 PHE A O 1
ATOM 751 N N . ASN A 1 94 ? 10.387 0.009 2.267 1.00 90.44 94 ASN A N 1
ATOM 752 C CA . ASN A 1 94 ? 10.499 -0.196 3.704 1.00 90.44 94 ASN A CA 1
ATOM 753 C C . ASN A 1 94 ? 10.865 1.111 4.416 1.00 90.44 94 ASN A C 1
ATOM 755 O O . ASN A 1 94 ? 11.821 1.780 4.031 1.00 90.44 94 ASN A O 1
ATOM 759 N N . GLY A 1 95 ? 10.075 1.506 5.416 1.00 87.25 95 GLY A N 1
ATOM 760 C CA . GLY A 1 95 ? 10.299 2.754 6.147 1.00 87.25 95 GLY A CA 1
ATOM 761 C C . GLY A 1 95 ? 9.966 4.042 5.374 1.00 87.25 95 GLY A C 1
ATOM 762 O O . GLY A 1 95 ? 10.091 5.129 5.935 1.00 87.25 95 GLY A O 1
ATOM 763 N N . LEU A 1 96 ? 9.529 3.964 4.108 1.00 91.69 96 LEU A N 1
ATOM 764 C CA . LEU A 1 96 ? 9.248 5.153 3.287 1.00 91.69 96 LEU A CA 1
ATOM 765 C C . LEU A 1 96 ? 7.778 5.575 3.298 1.00 91.69 96 LEU A C 1
ATOM 767 O O . LEU A 1 96 ? 7.462 6.760 3.189 1.00 91.69 96 LEU A O 1
ATOM 771 N N . LEU A 1 97 ? 6.857 4.615 3.380 1.00 93.00 97 LEU A N 1
ATOM 772 C CA . LEU A 1 97 ? 5.432 4.882 3.197 1.00 93.00 97 LEU A CA 1
ATOM 773 C C . LEU A 1 97 ? 4.763 5.223 4.532 1.00 93.00 97 LEU A C 1
ATOM 775 O O . LEU A 1 97 ? 4.539 4.349 5.366 1.00 93.00 97 LEU A O 1
ATOM 779 N N . LYS A 1 98 ? 4.393 6.494 4.717 1.00 94.50 98 LYS A N 1
ATOM 780 C CA . LYS A 1 98 ? 3.620 6.966 5.873 1.00 94.50 98 LYS A CA 1
ATOM 781 C C . LYS A 1 98 ? 2.119 6.928 5.576 1.00 94.50 98 LYS A C 1
ATOM 783 O O . LYS A 1 98 ? 1.647 7.562 4.636 1.00 94.50 98 LYS A O 1
ATOM 788 N N . VAL A 1 99 ? 1.363 6.220 6.407 1.00 94.06 99 VAL A N 1
ATOM 789 C CA . VAL A 1 99 ? -0.096 6.086 6.340 1.00 94.06 99 VAL A CA 1
ATOM 790 C C . VAL A 1 99 ? -0.767 6.840 7.487 1.00 94.06 99 VAL A C 1
ATOM 792 O O . VAL A 1 99 ? -0.313 6.796 8.632 1.00 94.06 99 VAL A O 1
ATOM 795 N N . LYS A 1 100 ? -1.866 7.536 7.178 1.00 94.12 100 LYS A N 1
ATOM 796 C CA . LYS A 1 100 ? -2.678 8.285 8.143 1.00 94.12 100 LYS A CA 1
ATOM 797 C C . LYS A 1 100 ? -4.151 7.875 8.014 1.00 94.12 100 LYS A C 1
ATOM 799 O O . LYS A 1 100 ? -4.708 8.037 6.928 1.00 94.12 100 LYS A O 1
ATOM 804 N N . PRO A 1 101 ? -4.780 7.358 9.081 1.00 93.50 101 PRO A N 1
ATOM 805 C CA . PRO A 1 101 ? -6.210 7.090 9.090 1.00 93.50 101 PRO A CA 1
ATOM 806 C C . PRO A 1 101 ? -6.993 8.404 9.207 1.00 93.50 101 PRO A C 1
ATOM 808 O O . PRO A 1 101 ? -6.556 9.343 9.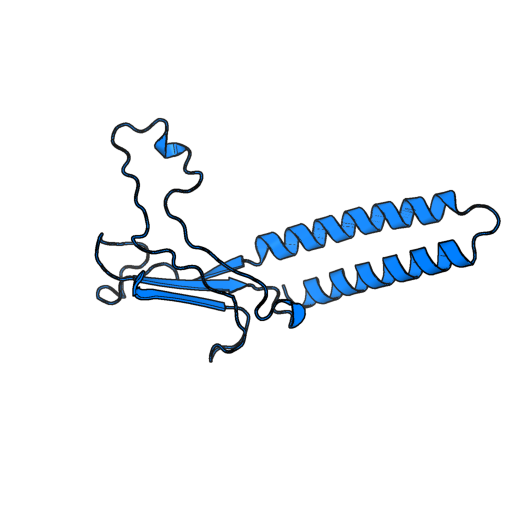871 1.00 93.50 101 PRO A O 1
ATOM 811 N N . VAL A 1 102 ? -8.152 8.459 8.558 1.00 93.00 102 VAL A N 1
ATOM 812 C CA . VAL A 1 102 ? -9.097 9.583 8.606 1.00 93.00 102 VAL A CA 1
ATOM 813 C C . VAL A 1 102 ? -10.521 9.032 8.615 1.00 93.00 102 VAL A C 1
ATOM 815 O O . VAL A 1 102 ? -10.779 8.011 7.975 1.00 93.00 102 VAL A O 1
ATOM 818 N N . PHE A 1 103 ? -11.423 9.685 9.345 1.00 91.25 103 PHE A N 1
ATOM 819 C CA . PHE A 1 103 ? -12.860 9.423 9.268 1.00 91.25 103 PHE A CA 1
ATOM 820 C C . PHE A 1 103 ? -13.516 10.367 8.262 1.00 91.25 103 PHE A C 1
ATOM 822 O O . PHE A 1 103 ? -13.018 11.465 8.027 1.00 91.25 103 PHE A O 1
ATOM 829 N N . ASP A 1 104 ? -14.610 9.901 7.657 1.00 89.88 104 ASP A N 1
ATOM 830 C CA . ASP A 1 104 ? -15.554 10.691 6.856 1.00 89.88 104 ASP A CA 1
ATOM 831 C C . ASP A 1 104 ? -14.934 11.564 5.744 1.00 89.88 104 ASP A C 1
ATOM 833 O O . ASP A 1 104 ? -15.522 12.547 5.291 1.00 89.88 104 ASP A O 1
ATOM 837 N N . LYS A 1 105 ? -13.741 11.190 5.264 1.00 90.31 105 LYS A N 1
ATOM 838 C CA . LYS A 1 105 ? -13.070 11.870 4.158 1.00 90.31 105 LYS A CA 1
ATOM 839 C C . LYS A 1 105 ? -13.801 11.572 2.848 1.00 90.31 105 LYS A C 1
ATOM 841 O O . LYS A 1 105 ? -14.008 10.410 2.514 1.00 90.31 105 LYS A O 1
ATOM 846 N N . ASP A 1 106 ? -14.119 12.628 2.102 1.00 88.44 106 ASP A N 1
ATOM 847 C CA . ASP A 1 106 ? -14.747 12.570 0.774 1.00 88.44 106 ASP A CA 1
ATOM 848 C C . ASP A 1 106 ? -16.111 11.832 0.756 1.00 88.44 106 ASP A C 1
ATOM 850 O O . ASP A 1 106 ? -16.500 11.252 -0.255 1.00 88.44 106 ASP A O 1
ATOM 854 N N . VAL A 1 107 ? -16.853 11.854 1.875 1.00 87.31 107 VAL A N 1
ATOM 855 C CA . VAL A 1 107 ? -18.212 11.287 1.972 1.00 87.31 107 VAL A CA 1
ATOM 856 C C . VAL A 1 107 ? -19.229 12.289 1.422 1.00 87.31 107 VAL A C 1
ATOM 858 O O . VAL A 1 107 ? -19.613 13.252 2.091 1.00 87.31 107 VAL A O 1
ATOM 861 N N . GLU A 1 108 ? -19.673 12.077 0.185 1.00 82.06 108 GLU A N 1
ATOM 862 C CA . GLU A 1 108 ? -20.609 12.970 -0.511 1.00 82.06 108 GLU A CA 1
ATOM 863 C C . GLU A 1 108 ? -22.009 12.972 0.130 1.00 82.06 108 GLU A C 1
ATOM 865 O O . GLU A 1 108 ? -22.689 14.000 0.134 1.00 82.06 108 GLU A O 1
ATOM 870 N N . GLU A 1 109 ? -22.414 11.863 0.755 1.00 74.94 109 GLU A N 1
ATOM 871 C CA . GLU A 1 109 ? -23.684 11.694 1.470 1.00 74.94 109 GLU A CA 1
ATOM 872 C C . GLU A 1 109 ? -23.801 12.583 2.717 1.00 74.94 109 GLU A C 1
ATOM 874 O O . GLU A 1 109 ? -24.915 12.874 3.161 1.00 74.94 109 GLU A O 1
ATOM 879 N N . ALA A 1 110 ? -22.681 13.081 3.251 1.00 70.44 110 ALA A N 1
ATOM 880 C CA . ALA A 1 110 ? -22.687 14.025 4.364 1.00 70.44 110 ALA A CA 1
ATOM 881 C C . ALA A 1 110 ? -23.286 15.391 3.977 1.00 70.44 110 ALA A C 1
ATOM 883 O O . ALA A 1 110 ? -23.738 16.131 4.848 1.00 70.44 110 ALA A O 1
ATOM 884 N N . LYS A 1 111 ? -23.308 15.738 2.680 1.00 71.69 111 LYS A N 1
ATOM 885 C CA . LYS A 1 111 ? -23.795 17.040 2.192 1.00 71.69 111 LYS A CA 1
ATOM 886 C C . LYS A 1 111 ? -25.331 17.135 2.130 1.00 71.69 111 LYS A C 1
ATOM 888 O O . LYS A 1 111 ? -25.859 18.149 2.582 1.00 71.69 111 LYS A O 1
ATOM 893 N N . PRO A 1 112 ? -26.075 16.147 1.588 1.00 78.00 112 PRO A N 1
ATOM 894 C CA . PRO A 1 112 ? -27.533 16.239 1.476 1.00 78.00 112 PRO A CA 1
ATOM 895 C C . PRO A 1 112 ? -28.311 15.690 2.686 1.00 78.00 112 PRO A C 1
ATOM 897 O O . PRO A 1 112 ? -29.497 15.993 2.820 1.00 78.00 112 PRO A O 1
ATOM 900 N N . VAL A 1 113 ? -27.703 14.871 3.555 1.00 81.81 113 VAL A N 1
ATOM 901 C CA . VAL A 1 113 ? -28.429 14.201 4.648 1.00 81.81 113 VAL A CA 1
ATOM 902 C C . VAL A 1 113 ? -28.461 15.074 5.905 1.00 81.81 113 VAL A C 1
ATOM 904 O O . VAL A 1 113 ? -27.474 15.207 6.628 1.00 81.81 113 VAL A O 1
ATOM 907 N N . SER A 1 114 ? -29.633 15.642 6.205 1.00 84.19 114 SER A N 1
ATOM 908 C CA . SER A 1 114 ? -29.857 16.375 7.456 1.00 84.19 114 SER A CA 1
ATOM 909 C C . SER A 1 114 ? -29.606 15.474 8.673 1.00 84.19 114 SER A C 1
ATOM 911 O O . SER A 1 114 ? -30.138 14.367 8.758 1.00 84.19 114 SER A O 1
ATOM 913 N N . GLY A 1 115 ? -28.788 15.948 9.616 1.00 86.06 115 GLY A N 1
ATOM 914 C CA . GLY A 1 115 ? -28.446 15.212 10.836 1.00 86.06 115 GLY A CA 1
ATOM 915 C C . GLY A 1 115 ? -27.333 14.167 10.683 1.00 86.06 115 GLY A C 1
ATOM 916 O O . GLY A 1 115 ? -27.108 13.400 11.623 1.00 86.06 115 GLY A O 1
ATOM 917 N N . PHE A 1 116 ? -26.622 14.125 9.548 1.00 88.75 116 PHE A N 1
ATOM 918 C CA . PHE A 1 116 ? -25.436 13.278 9.404 1.00 88.75 116 PHE A CA 1
ATOM 919 C C . PHE A 1 116 ? -24.356 13.681 10.421 1.00 88.75 116 PHE A C 1
ATOM 921 O O . PHE A 1 116 ? -24.030 14.858 10.574 1.00 88.75 116 PHE A O 1
ATOM 928 N N . ARG A 1 117 ? -23.820 12.699 11.151 1.00 90.12 117 ARG A N 1
ATOM 929 C CA . ARG A 1 117 ? -22.814 12.924 12.198 1.00 90.12 117 ARG A CA 1
ATOM 930 C C . ARG A 1 117 ? -21.432 12.648 11.636 1.00 90.12 117 ARG A C 1
ATOM 932 O O . ARG A 1 117 ? -21.236 11.598 11.037 1.00 90.12 117 ARG A O 1
ATOM 939 N N . LEU A 1 118 ? -20.506 13.563 11.895 1.00 90.44 118 LEU A N 1
ATOM 940 C CA . LEU A 1 118 ? -19.096 13.417 11.555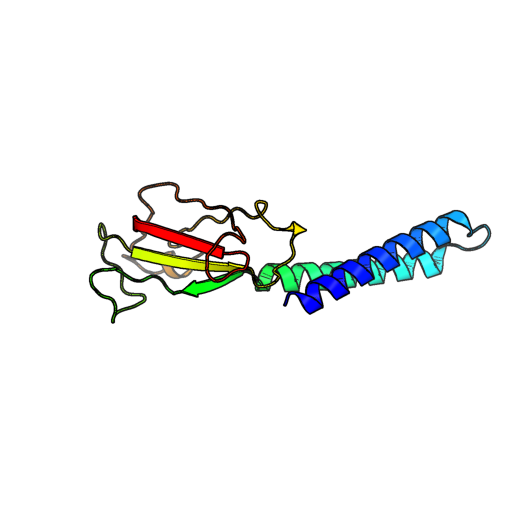 1.00 90.44 118 LEU A CA 1
ATOM 941 C C . LEU A 1 118 ? -18.300 13.009 12.791 1.00 90.44 118 LEU A C 1
ATOM 943 O O . LEU A 1 118 ? -18.604 13.443 13.908 1.00 90.44 118 LEU A O 1
ATOM 947 N N . PHE A 1 119 ? -17.280 12.191 12.577 1.00 91.81 119 PHE A N 1
ATOM 948 C CA . PHE A 1 119 ? -16.370 11.730 13.614 1.00 91.81 119 PHE A CA 1
ATOM 949 C C . PHE A 1 119 ? -14.933 12.095 13.259 1.00 91.81 119 PHE A C 1
ATOM 951 O O . PHE A 1 119 ? -14.578 12.239 12.094 1.00 91.81 119 PHE A O 1
ATOM 958 N N . ASP A 1 120 ? -14.094 12.229 14.281 1.00 91.38 120 ASP A N 1
ATOM 959 C CA . ASP A 1 120 ? -12.665 12.464 14.108 1.00 91.38 120 ASP A CA 1
ATOM 960 C C . ASP A 1 120 ? -11.874 11.651 15.135 1.00 91.38 120 ASP A C 1
ATOM 962 O O . ASP A 1 120 ? -12.400 11.222 16.169 1.00 91.38 120 ASP A O 1
ATOM 966 N N . PHE A 1 121 ? -10.601 11.433 14.837 1.00 90.19 121 PHE A N 1
ATOM 967 C CA . PHE A 1 121 ? -9.661 10.839 15.768 1.00 90.19 121 PHE A CA 1
ATOM 968 C C . PHE A 1 121 ? -9.207 11.870 16.797 1.00 90.19 121 PHE A C 1
ATOM 970 O O . PHE A 1 121 ? -8.917 13.020 16.483 1.00 90.19 121 PHE A O 1
ATOM 977 N N . THR A 1 122 ? -9.070 11.440 18.049 1.00 84.56 122 THR A N 1
ATOM 978 C CA . THR A 1 122 ? -8.599 12.313 19.135 1.00 84.56 122 THR A CA 1
ATOM 979 C C . THR A 1 122 ? -7.089 12.568 19.096 1.00 84.56 122 THR A C 1
ATOM 981 O O . THR A 1 122 ? -6.597 13.412 19.840 1.00 84.56 122 THR A O 1
ATOM 984 N N . SER A 1 123 ? -6.335 11.830 18.276 1.00 81.75 123 SER A N 1
ATOM 985 C CA . SER A 1 123 ? -4.880 11.957 18.149 1.00 81.75 123 SER A CA 1
ATOM 986 C C . SER A 1 123 ? -4.398 11.703 16.718 1.00 81.75 123 SER A C 1
ATOM 988 O O . SER A 1 123 ? -4.990 10.918 15.974 1.00 81.75 123 SER A O 1
ATOM 990 N N . ASP A 1 124 ? -3.290 12.349 16.335 1.00 79.12 124 ASP A N 1
ATOM 991 C CA . ASP A 1 124 ? -2.646 12.138 15.033 1.00 79.12 124 ASP A CA 1
ATOM 992 C C . ASP A 1 124 ? -1.889 10.804 15.010 1.00 79.12 124 ASP A C 1
ATOM 994 O O . ASP A 1 124 ? -0.695 10.718 15.295 1.00 79.12 124 ASP A O 1
ATOM 998 N N . ASN A 1 125 ? -2.604 9.737 14.671 1.00 83.88 125 ASN A N 1
ATOM 999 C CA . ASN A 1 125 ? -2.076 8.377 14.683 1.00 83.88 125 ASN A CA 1
ATOM 1000 C C . ASN A 1 125 ? -1.525 7.990 13.313 1.00 83.88 125 ASN A C 1
ATOM 1002 O O . ASN A 1 125 ? -2.000 7.039 12.706 1.00 83.88 125 ASN A O 1
ATOM 1006 N N . SER A 1 126 ? -0.548 8.730 12.793 1.00 92.38 126 SER A N 1
ATOM 1007 C CA . SER A 1 126 ? 0.146 8.323 11.566 1.00 92.38 126 SER A CA 1
ATOM 1008 C C . SER A 1 126 ? 1.200 7.247 11.853 1.00 92.38 126 SER A C 1
ATOM 1010 O O . SER A 1 126 ? 1.864 7.277 12.887 1.00 92.38 126 SER A O 1
ATOM 1012 N N . LYS A 1 127 ? 1.357 6.276 10.947 1.00 92.62 127 LYS A N 1
ATOM 1013 C CA . LYS A 1 127 ? 2.341 5.188 11.072 1.00 92.62 127 LYS A CA 1
ATOM 1014 C C . LYS A 1 127 ? 3.104 4.992 9.773 1.00 92.62 127 LYS A C 1
ATOM 1016 O O . LYS A 1 127 ? 2.583 5.271 8.699 1.00 92.62 127 LYS A O 1
ATOM 1021 N N . VAL A 1 128 ? 4.339 4.524 9.873 1.00 92.44 128 VAL A N 1
ATOM 1022 C CA . VAL A 1 128 ? 5.138 4.122 8.712 1.00 92.44 128 VAL A CA 1
ATOM 1023 C C . VAL A 1 128 ? 4.925 2.628 8.477 1.00 92.44 128 VAL A C 1
ATOM 1025 O O . VAL A 1 128 ? 4.806 1.869 9.437 1.00 92.44 128 VAL A O 1
ATOM 1028 N N . LEU A 1 129 ? 4.802 2.222 7.213 1.00 91.19 129 LEU A N 1
ATOM 1029 C CA . LEU A 1 129 ? 4.753 0.815 6.831 1.00 91.19 129 LEU A CA 1
ATOM 1030 C C . LEU A 1 129 ? 6.149 0.204 6.946 1.00 91.19 129 LEU A C 1
ATOM 1032 O O . LEU A 1 129 ? 7.095 0.711 6.341 1.00 91.19 129 LEU A O 1
ATOM 1036 N N . ASP A 1 130 ? 6.240 -0.900 7.677 1.00 85.31 130 ASP A N 1
ATOM 1037 C CA . ASP A 1 130 ? 7.496 -1.596 7.949 1.00 85.31 130 ASP A CA 1
ATOM 1038 C C . ASP A 1 130 ? 7.336 -3.106 7.718 1.00 85.31 130 ASP A C 1
ATOM 1040 O O . ASP A 1 130 ? 6.241 -3.656 7.878 1.00 85.31 130 ASP A O 1
ATOM 1044 N N . VAL A 1 131 ? 8.420 -3.752 7.294 1.00 76.81 131 VAL A N 1
ATOM 1045 C CA . VAL A 1 131 ? 8.546 -5.199 7.085 1.00 76.81 131 VAL A CA 1
ATOM 1046 C C . VAL A 1 131 ? 8.804 -5.946 8.398 1.00 76.81 131 VAL A C 1
ATOM 1048 O O . VAL A 1 131 ? 8.473 -7.129 8.462 1.00 76.81 131 VAL A O 1
ATOM 1051 N N . ASP A 1 132 ? 9.274 -5.272 9.454 1.00 70.38 132 ASP A N 1
ATOM 1052 C CA . ASP A 1 132 ? 9.629 -5.860 10.763 1.00 70.38 132 ASP A CA 1
ATOM 1053 C C . ASP A 1 132 ? 8.429 -6.394 11.584 1.00 70.38 132 ASP A C 1
ATOM 1055 O O . ASP A 1 132 ? 8.536 -6.703 12.774 1.00 70.38 132 ASP A O 1
ATOM 1059 N N . THR A 1 133 ? 7.256 -6.547 10.963 1.00 66.81 133 THR A N 1
ATOM 1060 C CA . THR A 1 133 ? 6.130 -7.251 11.586 1.00 66.81 133 THR A CA 1
ATOM 1061 C C . THR A 1 133 ? 6.363 -8.771 11.575 1.00 66.81 133 THR A C 1
ATOM 1063 O O . THR A 1 133 ? 6.874 -9.295 10.587 1.00 66.81 133 THR A O 1
ATOM 1066 N N . PRO A 1 134 ? 5.957 -9.522 12.623 1.00 67.50 134 PRO A N 1
ATOM 1067 C CA . PRO A 1 134 ? 6.223 -10.967 12.732 1.00 67.50 134 PRO A CA 1
ATOM 1068 C C . PRO A 1 134 ? 5.734 -11.799 11.537 1.00 67.50 134 PRO A C 1
ATOM 1070 O O . PRO A 1 134 ? 6.323 -12.821 11.198 1.00 67.50 134 PRO A O 1
ATOM 1073 N N . ASP A 1 135 ? 4.662 -11.340 10.888 1.00 68.94 135 ASP A N 1
ATOM 1074 C CA . ASP A 1 135 ? 4.024 -12.001 9.745 1.00 68.94 135 ASP A CA 1
ATOM 1075 C C . ASP A 1 135 ? 4.674 -11.625 8.395 1.00 68.94 135 ASP A C 1
ATOM 1077 O O . ASP A 1 135 ? 4.238 -12.095 7.339 1.00 68.94 135 ASP A O 1
ATOM 1081 N N . GLY A 1 136 ? 5.675 -10.739 8.424 1.00 80.75 136 GLY A N 1
ATOM 1082 C CA . GLY A 1 136 ? 6.375 -10.186 7.275 1.00 80.75 136 GLY A CA 1
ATOM 1083 C C . GLY A 1 136 ? 5.548 -9.233 6.401 1.00 80.75 136 GLY A C 1
ATOM 1084 O O . GLY A 1 136 ? 4.314 -9.253 6.344 1.00 80.75 136 GLY A O 1
ATOM 1085 N N . GLY A 1 137 ? 6.271 -8.425 5.628 1.00 86.69 137 GLY A N 1
ATOM 1086 C CA . GLY A 1 137 ? 5.732 -7.527 4.608 1.00 86.69 137 GLY A CA 1
ATOM 1087 C C . GLY A 1 137 ? 5.343 -6.140 5.120 1.00 86.69 137 GLY A C 1
ATOM 1088 O O . GLY A 1 137 ? 5.132 -5.947 6.309 1.00 86.69 137 GLY A O 1
ATOM 1089 N N . LEU A 1 138 ? 5.238 -5.178 4.198 1.00 94.00 138 LEU A N 1
ATOM 1090 C CA . LEU A 1 138 ? 4.947 -3.768 4.492 1.00 94.00 138 LEU A CA 1
ATOM 1091 C C . LEU A 1 138 ? 3.554 -3.580 5.105 1.00 94.00 138 LEU A C 1
ATOM 1093 O O . LEU A 1 138 ? 2.543 -3.534 4.391 1.00 94.00 138 LEU A O 1
ATOM 1097 N N . LYS A 1 139 ? 3.497 -3.457 6.431 1.00 93.62 139 LYS A N 1
ATOM 1098 C CA . LYS A 1 139 ? 2.249 -3.339 7.191 1.00 93.62 139 LYS A CA 1
ATOM 1099 C C . LYS A 1 139 ? 2.311 -2.199 8.197 1.00 93.62 139 LYS A C 1
ATOM 1101 O O . LYS A 1 139 ? 3.373 -1.823 8.678 1.00 93.62 139 LYS A O 1
ATOM 1106 N N . ALA A 1 140 ? 1.138 -1.683 8.549 1.00 92.88 140 ALA A N 1
ATOM 1107 C CA . ALA A 1 140 ? 0.957 -0.842 9.723 1.00 92.88 140 ALA A CA 1
ATOM 1108 C C . ALA A 1 140 ? -0.289 -1.308 10.463 1.00 92.88 140 ALA A C 1
ATOM 1110 O O . ALA A 1 140 ? -1.405 -1.296 9.934 1.00 92.88 140 ALA A O 1
ATOM 1111 N N . GLN A 1 141 ? -0.091 -1.717 11.710 1.00 92.62 141 GLN A N 1
ATOM 1112 C CA . GLN A 1 141 ? -1.182 -1.983 12.626 1.00 92.62 141 GLN A CA 1
ATOM 1113 C C . GLN A 1 141 ? -1.420 -0.742 13.473 1.00 92.62 141 GLN A C 1
ATOM 1115 O O . GLN A 1 141 ? -0.533 -0.294 14.196 1.00 92.62 141 GLN A O 1
ATOM 1120 N N . PHE A 1 142 ? -2.624 -0.196 13.408 1.00 92.81 142 PHE A N 1
ATOM 1121 C CA . PHE A 1 142 ? -3.080 0.835 14.321 1.00 92.81 142 PHE A CA 1
ATOM 1122 C C . PHE A 1 142 ? -3.795 0.156 15.481 1.00 92.81 142 PHE A C 1
ATOM 1124 O O . PHE A 1 142 ? -4.712 -0.642 15.284 1.00 92.81 142 PHE A O 1
ATOM 1131 N N . GLU A 1 143 ? -3.341 0.452 16.688 1.00 89.56 143 GLU A N 1
ATOM 1132 C CA . GLU A 1 143 ? -3.913 -0.047 17.930 1.00 89.56 143 GLU A CA 1
ATOM 1133 C C . GLU A 1 143 ? -4.307 1.150 18.775 1.00 89.56 143 GLU A C 1
ATOM 1135 O O . GLU A 1 143 ? -3.703 2.215 18.648 1.00 89.56 143 GLU A O 1
ATOM 1140 N N . HIS A 1 144 ? -5.292 0.958 19.649 1.00 87.25 144 HIS A N 1
ATOM 1141 C CA . HIS A 1 144 ? -5.772 2.008 20.544 1.00 87.25 144 HIS A CA 1
ATOM 1142 C C . HIS A 1 144 ? -6.280 3.261 19.810 1.00 87.25 144 HIS A C 1
ATOM 1144 O O . HIS A 1 144 ? -6.195 4.357 20.362 1.00 87.25 144 HIS A O 1
ATOM 1150 N N . MET A 1 145 ? -6.805 3.067 18.594 1.00 87.06 145 MET A N 1
ATOM 1151 C CA . MET A 1 145 ? -7.524 4.088 17.826 1.00 87.06 145 MET A CA 1
ATOM 1152 C C . MET A 1 145 ? -8.854 4.436 18.477 1.00 87.06 145 MET A C 1
ATOM 1154 O O . MET A 1 145 ? -9.421 3.529 19.134 1.00 87.06 145 MET A O 1
#

Foldseek 3Di:
DQVVLVVLVVVLVVLVVVLVVLVVPDPDDSDPVNVVSVVVNVVSVVVNVVLQVVQKDWPFAKDFPVCRPDGPDDDPPGKIKTKIAGNNQDPVQAQPDKDWDFWPPPPPVCVPDPPDDTDGDPDGPIDRFHQPDPVGGGMDMDTRD

Secondary structure (DSSP, 8-state):
-HHHHHHHHHHHHHHHHHHHHHHHH-SS--HHHHHHHHHHHHHHHHHHHHHHHTSEEEEEEEEETT-TT-TT---TT--EEEEEEESS--GGGTTT-EE---SSTT-GGGTTSTTPPP---SS---EE-BS-STT-SSEEEE---

InterPro domains:
  IPR001217 Transcription factor STAT [PTHR11801] (1-145)
  IPR008967 p53-like transcription factor, DNA-binding domain superfamily [SSF49417] (57-145)
  IPR012345 STAT transcription factor, DNA-binding, N-terminal [G3DSA:2.60.40.630] (56-145)
  IPR013801 STAT transcription factor, DNA-binding [PF02864] (60-145)